Protein AF-A0A8T7LS39-F1 (afdb_monomer_lite)

Sequence (93 aa):
MKMTLWRRVLAVGAMVLGAVYLINPTAGVLELLPDALPFVGNLDEAGATALLIWGIRALRQSGSALPALPSRSGRPGDDPVAARRSYSGEQKP

Foldseek 3Di:
DQDDPVLLVQLVVLQVQLVCVLVPPVVCPPDPDPQPDPPRRDPVNVVSVVSNVVSVVSVVVNPPPPPDDPPPDDDPPPD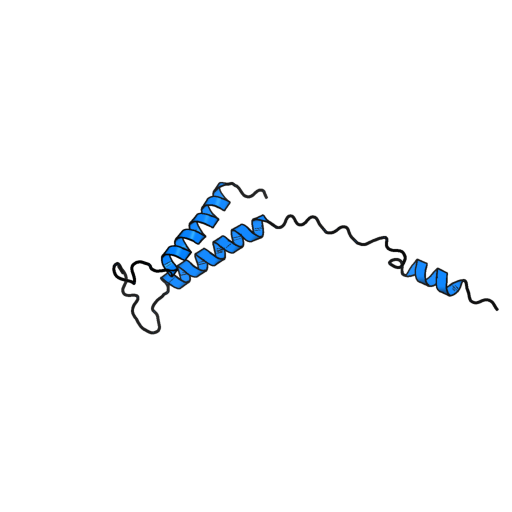PPNVVVVVVPPDDD

Secondary structure (DSSP, 8-state):
-PPPHHHHHHHHHHHHHHHHHHH-TTTTTT-SS----TTT--HHHHHHHHHHHHHHHHHHTTS---PPPPP---STTS-HHHHHHHHHSS---

Structure (mmCIF, N/CA/C/O backbone):
data_AF-A0A8T7LS39-F1
#
_entry.id   AF-A0A8T7LS39-F1
#
loop_
_atom_site.group_PDB
_atom_site.id
_atom_site.type_symbol
_atom_site.label_atom_id
_atom_site.label_alt_id
_atom_site.label_comp_id
_atom_site.label_asym_id
_atom_site.label_entity_id
_atom_site.label_seq_id
_atom_site.pdbx_PDB_ins_code
_atom_site.Cartn_x
_atom_site.Cartn_y
_atom_site.Cartn_z
_atom_site.occupancy
_atom_site.B_iso_or_equiv
_atom_site.auth_seq_id
_atom_site.auth_comp_id
_atom_site.auth_asym_id
_atom_site.auth_atom_id
_atom_site.pdbx_PDB_model_num
ATOM 1 N N . MET A 1 1 ? -16.640 5.467 14.825 1.00 55.28 1 MET A N 1
ATOM 2 C CA . MET A 1 1 ? -16.834 5.971 13.443 1.00 55.28 1 MET A CA 1
ATOM 3 C C . MET A 1 1 ? -17.107 4.794 12.511 1.00 55.28 1 MET A C 1
ATOM 5 O O . MET A 1 1 ? -16.223 3.961 12.352 1.00 55.28 1 MET A O 1
ATOM 9 N N . LYS A 1 2 ? -18.309 4.681 11.922 1.00 58.12 2 LYS A N 1
ATOM 10 C CA . LYS A 1 2 ? -18.575 3.688 10.861 1.00 58.12 2 LYS A CA 1
ATOM 11 C C . LYS A 1 2 ? -17.674 4.008 9.667 1.00 58.12 2 LYS A C 1
ATOM 13 O O . LYS A 1 2 ? -17.655 5.150 9.214 1.00 58.12 2 LYS A O 1
ATOM 18 N N . MET A 1 3 ? -16.928 3.031 9.157 1.00 57.72 3 MET A N 1
ATOM 19 C CA . MET A 1 3 ? -16.283 3.205 7.856 1.00 57.72 3 MET A CA 1
ATOM 20 C C . MET A 1 3 ? -17.355 3.337 6.791 1.00 57.72 3 MET A C 1
ATOM 22 O O . MET A 1 3 ? -18.166 2.429 6.620 1.00 57.72 3 MET A O 1
ATOM 26 N N . THR A 1 4 ? -17.358 4.464 6.088 1.00 80.44 4 THR A N 1
ATOM 27 C CA . THR A 1 4 ? -18.195 4.643 4.908 1.00 80.44 4 THR A CA 1
ATOM 28 C C . THR A 1 4 ? -17.742 3.649 3.837 1.00 80.44 4 THR A C 1
ATOM 30 O O . THR A 1 4 ? -16.548 3.365 3.711 1.00 80.44 4 THR A O 1
ATOM 33 N N . LEU A 1 5 ? -18.694 3.087 3.084 1.00 82.62 5 LEU A N 1
ATOM 34 C CA . LEU A 1 5 ? -18.438 2.130 1.998 1.00 82.62 5 LEU A CA 1
ATOM 35 C C . LEU A 1 5 ? -17.323 2.624 1.058 1.00 82.62 5 LEU A C 1
ATOM 37 O O . LEU A 1 5 ? -16.404 1.879 0.731 1.00 82.62 5 LEU A O 1
ATOM 41 N N . TRP A 1 6 ? -17.342 3.921 0.757 1.00 82.19 6 TRP A N 1
ATOM 42 C CA . TRP A 1 6 ? -16.322 4.644 0.002 1.00 82.19 6 TRP A CA 1
ATOM 43 C C . TRP A 1 6 ? -14.897 4.432 0.509 1.00 82.19 6 TRP A C 1
ATOM 45 O O . TRP A 1 6 ? -13.999 4.147 -0.274 1.00 82.19 6 TRP A O 1
ATOM 55 N N . ARG A 1 7 ? -14.672 4.495 1.824 1.00 81.44 7 ARG A N 1
ATOM 56 C CA . ARG A 1 7 ? -13.330 4.333 2.396 1.00 81.44 7 ARG A CA 1
ATOM 57 C C . ARG A 1 7 ? -12.804 2.903 2.246 1.00 81.44 7 ARG A C 1
ATOM 59 O O . ARG A 1 7 ? -11.599 2.712 2.127 1.00 81.44 7 ARG A O 1
ATOM 66 N N . ARG A 1 8 ? -13.692 1.902 2.228 1.00 81.25 8 ARG A N 1
ATOM 67 C CA . ARG A 1 8 ? -13.323 0.501 1.955 1.00 81.25 8 ARG A CA 1
ATOM 68 C C . ARG A 1 8 ? -12.969 0.301 0.489 1.00 81.25 8 ARG A C 1
ATOM 70 O O . ARG A 1 8 ? -11.947 -0.309 0.204 1.00 81.25 8 ARG A O 1
ATOM 77 N N . VAL A 1 9 ? -13.781 0.854 -0.411 1.00 89.12 9 VAL A N 1
ATOM 78 C CA . VAL A 1 9 ? -13.524 0.813 -1.856 1.00 89.12 9 VAL A CA 1
ATOM 79 C C . VAL A 1 9 ? -12.180 1.469 -2.177 1.00 89.12 9 VAL A C 1
ATOM 81 O O . VAL A 1 9 ? -11.374 0.870 -2.878 1.00 89.12 9 VAL A O 1
ATOM 84 N N . LEU A 1 10 ? -11.884 2.631 -1.584 1.00 89.62 10 LEU A N 1
ATOM 85 C CA . LEU A 1 10 ? -10.590 3.303 -1.743 1.00 89.62 10 LEU A CA 1
ATOM 86 C C . LEU A 1 10 ? -9.421 2.470 -1.201 1.00 89.62 10 LEU A C 1
ATOM 88 O O . LEU A 1 10 ? -8.390 2.380 -1.857 1.00 89.62 10 LEU A O 1
ATOM 92 N N . ALA A 1 11 ? -9.570 1.834 -0.035 1.00 86.31 11 ALA A N 1
ATOM 93 C CA . ALA A 1 11 ? -8.516 0.998 0.542 1.00 86.31 11 ALA A CA 1
ATOM 94 C C . ALA A 1 11 ? -8.217 -0.244 -0.315 1.00 86.31 11 ALA A C 1
ATOM 96 O O . ALA A 1 11 ? -7.053 -0.567 -0.544 1.00 86.31 11 ALA A O 1
ATOM 97 N N . VAL A 1 12 ? -9.257 -0.916 -0.816 1.00 88.81 12 VAL A N 1
ATOM 98 C CA . VAL A 1 12 ? -9.104 -2.072 -1.712 1.00 88.81 12 VAL A CA 1
ATOM 99 C C . VAL A 1 12 ? -8.515 -1.637 -3.053 1.00 88.81 12 VAL A C 1
ATOM 101 O O . VAL A 1 12 ? -7.575 -2.267 -3.526 1.00 88.81 12 VAL A O 1
ATOM 104 N N . GLY A 1 13 ? -8.998 -0.534 -3.630 1.00 90.00 13 GLY A N 1
ATOM 105 C CA . GLY A 1 13 ? -8.453 0.021 -4.871 1.00 90.00 13 GLY A CA 1
ATOM 106 C C . GLY A 1 13 ? -6.970 0.379 -4.753 1.00 90.00 13 GLY A C 1
ATOM 107 O O . GLY A 1 13 ? -6.183 0.009 -5.617 1.00 90.00 13 GLY A O 1
ATOM 108 N N . ALA A 1 14 ? -6.572 1.010 -3.646 1.00 87.25 14 ALA A N 1
ATOM 109 C CA . ALA A 1 14 ? -5.179 1.333 -3.342 1.00 87.25 14 ALA A CA 1
ATOM 110 C C . ALA A 1 14 ? -4.287 0.079 -3.244 1.00 87.25 14 ALA A C 1
ATOM 112 O O . ALA A 1 14 ? -3.179 0.070 -3.777 1.00 87.25 14 ALA A O 1
ATOM 113 N N . MET A 1 15 ? -4.776 -0.997 -2.615 1.00 88.56 15 MET A N 1
ATOM 114 C CA . MET A 1 15 ? -4.046 -2.269 -2.541 1.00 88.56 15 MET A CA 1
ATOM 115 C C . MET A 1 15 ? -3.908 -2.950 -3.903 1.00 88.56 15 MET A C 1
ATOM 117 O O . MET A 1 15 ? -2.833 -3.442 -4.222 1.00 88.56 15 MET A O 1
ATOM 121 N N . VAL A 1 16 ? -4.974 -2.987 -4.705 1.00 89.62 16 VAL A N 1
ATOM 122 C CA . VAL A 1 16 ? -4.930 -3.608 -6.038 1.00 89.62 16 VAL A CA 1
ATOM 123 C C . VAL A 1 16 ? -3.974 -2.843 -6.946 1.00 89.62 16 VAL A C 1
ATOM 125 O O . VAL A 1 16 ? -3.122 -3.458 -7.580 1.00 89.62 16 VAL A O 1
ATOM 128 N N . LEU A 1 17 ? -4.063 -1.512 -6.963 1.00 86.12 17 LEU A N 1
ATOM 129 C CA . LEU A 1 17 ? -3.198 -0.674 -7.789 1.00 86.12 17 LEU A CA 1
ATOM 130 C C . LEU A 1 17 ? -1.723 -0.823 -7.394 1.00 86.12 17 LEU A C 1
ATOM 132 O O . LEU A 1 17 ? -0.891 -1.076 -8.258 1.00 86.12 17 LEU A O 1
ATOM 136 N N . GLY A 1 18 ? -1.410 -0.737 -6.095 1.00 83.62 18 GLY A N 1
ATOM 137 C CA . GLY A 1 18 ? -0.043 -0.922 -5.603 1.00 83.62 18 GLY A CA 1
ATOM 138 C C . GLY A 1 18 ? 0.514 -2.319 -5.894 1.00 83.62 18 GLY A C 1
ATOM 139 O O . GLY A 1 18 ? 1.673 -2.444 -6.274 1.00 83.62 18 GLY A O 1
ATOM 140 N N . ALA A 1 19 ? -0.307 -3.370 -5.777 1.00 84.25 19 ALA A N 1
ATOM 141 C CA . ALA A 1 19 ? 0.110 -4.740 -6.075 1.00 84.25 19 ALA A CA 1
ATOM 142 C C . ALA A 1 19 ? 0.398 -4.943 -7.565 1.00 84.25 19 ALA A C 1
ATOM 144 O O . ALA A 1 19 ? 1.425 -5.515 -7.912 1.00 84.25 19 ALA A O 1
ATOM 145 N N . VAL A 1 20 ? -0.488 -4.465 -8.444 1.00 83.69 20 VAL A N 1
ATOM 146 C CA . VAL A 1 20 ? -0.298 -4.565 -9.899 1.00 83.69 20 VAL A CA 1
ATOM 147 C C . VAL A 1 20 ? 0.945 -3.790 -10.333 1.00 83.69 20 VAL A C 1
ATOM 149 O O . VAL A 1 20 ? 1.708 -4.296 -11.149 1.00 83.69 20 VAL A O 1
ATOM 152 N N . TYR A 1 21 ? 1.175 -2.611 -9.749 1.00 79.50 21 TYR A N 1
ATOM 153 C CA . TYR A 1 21 ? 2.365 -1.806 -10.015 1.00 79.50 21 TYR A CA 1
ATOM 154 C C . TYR A 1 21 ? 3.653 -2.529 -9.601 1.00 79.50 21 TYR A C 1
ATOM 156 O O . TYR A 1 21 ? 4.563 -2.666 -10.407 1.00 79.50 21 TYR A O 1
ATOM 164 N N . LEU A 1 22 ? 3.699 -3.075 -8.379 1.00 80.38 22 LEU A N 1
ATOM 165 C CA . LEU A 1 22 ? 4.861 -3.809 -7.858 1.00 80.38 22 LEU A CA 1
ATOM 166 C C . LEU A 1 22 ? 5.145 -5.120 -8.593 1.00 80.38 22 LEU A C 1
ATOM 168 O O . LEU A 1 22 ? 6.297 -5.527 -8.698 1.00 80.38 22 LEU A O 1
ATOM 172 N N . ILE A 1 23 ? 4.103 -5.799 -9.078 1.00 81.31 23 ILE A N 1
ATOM 173 C CA . ILE A 1 23 ? 4.266 -6.993 -9.915 1.00 81.31 23 ILE A CA 1
ATOM 174 C C . ILE A 1 23 ? 4.879 -6.616 -11.271 1.00 81.31 23 ILE A C 1
ATOM 176 O O . ILE A 1 23 ? 5.484 -7.480 -11.899 1.00 81.31 23 ILE A O 1
ATOM 180 N N . ASN A 1 24 ? 4.738 -5.351 -11.699 1.00 75.38 24 ASN A N 1
ATOM 181 C CA . ASN A 1 24 ? 5.248 -4.804 -12.957 1.00 75.38 24 ASN A CA 1
ATOM 182 C C . ASN A 1 24 ? 5.105 -5.816 -14.114 1.00 75.38 24 ASN A C 1
ATOM 184 O O . ASN A 1 24 ? 6.101 -6.258 -14.692 1.00 75.38 24 ASN A O 1
ATOM 188 N N . PRO A 1 25 ? 3.871 -6.245 -14.454 1.00 64.06 25 PRO A N 1
ATOM 189 C CA . PRO A 1 25 ? 3.645 -7.302 -15.446 1.00 64.06 25 PRO A CA 1
ATOM 190 C C . PRO A 1 25 ? 4.123 -6.911 -16.854 1.00 64.06 25 PRO A C 1
ATOM 192 O O . PRO A 1 25 ? 4.278 -7.765 -17.721 1.00 64.06 25 PRO A O 1
ATOM 195 N N . THR A 1 26 ? 4.350 -5.618 -17.081 1.00 68.38 26 THR A N 1
ATOM 196 C CA . THR A 1 26 ? 4.904 -5.039 -18.306 1.00 68.38 26 THR A CA 1
ATOM 197 C C . THR A 1 26 ? 6.435 -5.026 -18.343 1.00 68.38 26 THR A C 1
ATOM 199 O O . THR A 1 26 ? 6.986 -4.585 -19.347 1.00 68.38 26 THR A O 1
ATOM 202 N N . ALA A 1 27 ? 7.116 -5.500 -17.289 1.00 62.28 27 ALA A N 1
ATOM 203 C CA . ALA A 1 27 ? 8.574 -5.636 -17.175 1.00 62.28 27 ALA A CA 1
ATOM 204 C C . ALA A 1 27 ? 9.371 -4.384 -17.603 1.00 62.28 27 ALA A C 1
ATOM 206 O O . ALA A 1 27 ? 10.435 -4.504 -18.206 1.00 62.28 27 ALA A O 1
ATOM 207 N N . GLY A 1 28 ? 8.833 -3.189 -17.341 1.00 59.09 28 GLY A N 1
ATOM 208 C CA . GLY A 1 28 ? 9.484 -1.920 -17.693 1.00 59.09 28 GLY A CA 1
ATOM 209 C C . GLY A 1 28 ? 9.388 -1.482 -19.165 1.00 59.09 28 GLY A C 1
ATOM 210 O O . GLY A 1 28 ? 9.988 -0.489 -19.563 1.00 59.09 28 GLY A O 1
ATOM 211 N N . VAL A 1 29 ? 8.603 -2.166 -20.011 1.00 58.25 29 VAL A N 1
ATOM 212 C CA . VAL A 1 29 ? 8.502 -1.862 -21.461 1.00 58.25 29 VAL A CA 1
ATOM 213 C C . VAL A 1 29 ? 7.750 -0.547 -21.767 1.00 58.25 29 VAL A C 1
ATOM 215 O O . VAL A 1 29 ? 7.830 -0.033 -22.881 1.00 58.25 29 VAL A O 1
ATOM 218 N N . LEU A 1 30 ? 7.043 0.035 -20.790 1.00 58.16 30 LEU A N 1
ATOM 219 C CA . LEU A 1 30 ? 6.289 1.296 -20.915 1.00 58.16 30 LEU A CA 1
ATOM 220 C C . LEU A 1 30 ? 6.775 2.381 -19.933 1.00 58.16 30 LEU A C 1
ATOM 222 O O . LEU A 1 30 ? 5.976 3.185 -19.451 1.00 58.16 30 LEU A O 1
ATOM 226 N N . GLU A 1 31 ? 8.065 2.400 -19.596 1.00 62.38 31 GLU A N 1
ATOM 227 C CA . GLU A 1 31 ? 8.623 3.403 -18.683 1.00 62.38 31 GLU A CA 1
ATOM 228 C C . GLU A 1 31 ? 8.713 4.785 -19.360 1.00 62.38 31 GLU A C 1
ATOM 230 O O . GLU A 1 31 ? 9.500 5.017 -20.276 1.00 62.38 31 GLU A O 1
ATOM 235 N N . LEU A 1 32 ? 7.857 5.714 -18.916 1.00 59.16 32 LEU A N 1
ATOM 236 C CA . LEU A 1 32 ? 7.844 7.126 -19.329 1.00 59.16 32 LEU A CA 1
ATOM 237 C C . LEU A 1 32 ? 8.908 7.961 -18.578 1.00 59.16 32 LEU A C 1
ATOM 239 O O . LEU A 1 32 ? 9.190 9.094 -18.968 1.00 59.16 32 LEU A O 1
ATOM 243 N N . LEU A 1 33 ? 9.496 7.408 -17.511 1.00 62.78 33 LEU A N 1
ATOM 244 C CA . LEU A 1 33 ? 10.511 8.026 -16.655 1.00 62.78 33 LEU A CA 1
ATOM 245 C C . LEU A 1 33 ? 11.792 7.167 -16.654 1.00 62.78 33 LEU A C 1
ATOM 247 O O . LEU A 1 33 ? 11.687 5.944 -16.666 1.00 62.78 33 LEU A O 1
ATOM 251 N N . PRO A 1 34 ? 13.001 7.762 -16.647 1.00 57.19 34 PRO A N 1
ATOM 252 C CA . PRO A 1 34 ? 14.246 7.003 -16.666 1.00 57.19 34 PRO A CA 1
ATOM 253 C C . PRO A 1 34 ? 14.616 6.542 -15.243 1.00 57.19 34 PRO A C 1
ATOM 255 O O . PRO A 1 34 ? 15.529 7.093 -14.630 1.00 57.19 34 PRO A O 1
ATOM 258 N N . ASP A 1 35 ? 13.907 5.537 -14.721 1.00 61.28 35 ASP A N 1
ATOM 259 C CA . ASP A 1 35 ? 14.101 4.982 -13.367 1.00 61.28 35 ASP A CA 1
ATOM 260 C C . ASP A 1 35 ? 15.137 3.832 -13.304 1.00 61.28 35 ASP A C 1
ATOM 262 O O . ASP A 1 35 ? 15.453 3.331 -12.232 1.00 61.28 35 ASP A O 1
ATOM 266 N N . ALA A 1 36 ? 15.798 3.469 -14.411 1.00 60.28 36 ALA A N 1
ATOM 267 C CA . ALA A 1 36 ? 16.817 2.404 -14.462 1.00 60.28 36 ALA A CA 1
ATOM 268 C C . ALA A 1 36 ? 18.219 2.791 -13.921 1.00 60.28 36 ALA A C 1
ATOM 270 O O . ALA A 1 36 ? 19.218 2.144 -14.256 1.00 60.28 36 ALA A O 1
ATOM 271 N N . LEU A 1 37 ? 18.343 3.856 -13.115 1.00 57.00 37 LEU A N 1
ATOM 272 C CA . LEU A 1 37 ? 19.629 4.239 -12.525 1.00 57.00 37 LEU A CA 1
ATOM 273 C C . LEU A 1 37 ? 19.946 3.354 -11.310 1.00 57.00 37 LEU A C 1
ATOM 275 O O . LEU A 1 37 ? 19.253 3.443 -10.288 1.00 57.00 37 LEU A O 1
ATOM 279 N N . PRO A 1 38 ? 21.026 2.550 -11.354 1.00 46.81 38 PRO A N 1
ATOM 280 C CA . PRO A 1 38 ? 21.467 1.826 -10.173 1.00 46.81 38 PRO A CA 1
ATOM 281 C C . PRO A 1 38 ? 21.792 2.853 -9.077 1.00 46.81 38 PRO A C 1
ATOM 283 O O . PRO A 1 38 ? 22.470 3.838 -9.355 1.00 46.81 38 PRO A O 1
ATOM 286 N N . PHE A 1 39 ? 21.295 2.615 -7.857 1.00 54.69 39 PHE A N 1
ATOM 287 C CA . PHE A 1 39 ? 21.366 3.443 -6.631 1.00 54.69 39 PHE A CA 1
ATOM 288 C C . PHE A 1 39 ? 20.210 4.415 -6.327 1.00 54.69 39 PHE A C 1
ATOM 290 O O . PHE A 1 39 ? 20.035 4.723 -5.148 1.00 54.69 39 PHE A O 1
ATOM 297 N N . VAL A 1 40 ? 19.416 4.880 -7.300 1.00 61.47 40 VAL A N 1
ATOM 298 C CA . VAL A 1 40 ? 18.318 5.856 -7.050 1.00 61.47 40 VAL A CA 1
ATOM 299 C C . VAL A 1 40 ? 16.979 5.441 -7.682 1.00 61.47 40 VAL A C 1
ATOM 301 O O . VAL A 1 40 ? 15.938 5.946 -7.269 1.00 61.47 40 VAL A O 1
ATOM 304 N N . GLY A 1 41 ? 16.991 4.499 -8.628 1.00 56.81 41 GLY A N 1
ATOM 305 C CA . GLY A 1 41 ? 15.791 3.951 -9.261 1.00 56.81 41 GLY A CA 1
ATOM 306 C C . GLY A 1 41 ? 14.882 3.208 -8.285 1.00 56.81 41 GLY A C 1
ATOM 307 O O . GLY A 1 41 ? 15.393 2.422 -7.483 1.00 56.81 41 GLY A O 1
ATOM 308 N N . ASN A 1 42 ? 13.573 3.468 -8.379 1.00 71.62 42 ASN A N 1
ATOM 309 C CA . ASN A 1 42 ? 12.430 2.863 -7.668 1.00 71.62 42 ASN A CA 1
ATOM 310 C C . ASN A 1 42 ? 11.666 3.728 -6.646 1.00 71.62 42 ASN A C 1
ATOM 312 O O . ASN A 1 42 ? 11.104 3.233 -5.655 1.00 71.62 42 ASN A O 1
ATOM 316 N N . LEU A 1 43 ? 11.625 5.048 -6.847 1.00 76.75 43 LEU A N 1
ATOM 317 C CA . LEU A 1 43 ? 10.812 5.929 -5.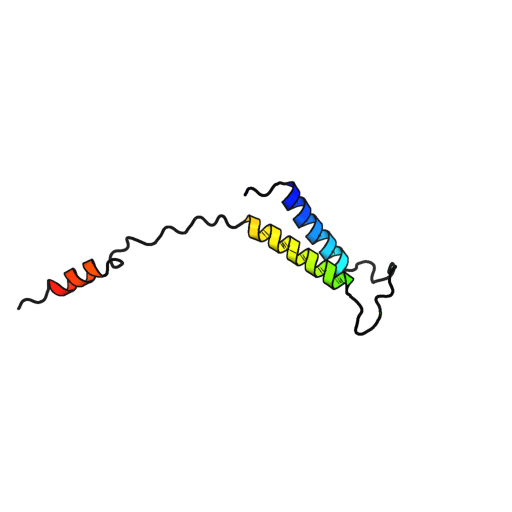996 1.00 76.75 43 LEU A CA 1
ATOM 318 C C . LEU A 1 43 ? 9.309 5.629 -6.132 1.00 76.75 43 LEU A C 1
ATOM 320 O O . LEU A 1 43 ? 8.539 5.716 -5.171 1.00 76.75 43 LEU A O 1
ATOM 324 N N . ASP A 1 44 ? 8.897 5.264 -7.328 1.00 74.50 44 ASP A N 1
ATOM 325 C CA . ASP A 1 44 ? 7.560 4.865 -7.716 1.00 74.50 44 ASP A CA 1
ATOM 326 C C . ASP A 1 44 ? 7.156 3.505 -7.123 1.00 74.50 44 ASP A C 1
ATOM 328 O O . ASP A 1 44 ? 6.058 3.405 -6.565 1.00 74.50 44 ASP A O 1
ATOM 332 N N . GLU A 1 45 ? 8.029 2.493 -7.075 1.00 81.69 45 GLU A N 1
ATOM 333 C CA . GLU A 1 45 ? 7.747 1.247 -6.342 1.00 81.69 45 GLU A CA 1
ATOM 334 C C . GLU A 1 45 ? 7.721 1.464 -4.830 1.00 81.69 45 GLU A C 1
ATOM 336 O O . GLU A 1 45 ? 6.917 0.836 -4.128 1.00 81.69 45 GLU A O 1
ATOM 341 N N . ALA A 1 46 ? 8.541 2.375 -4.295 1.00 84.31 46 ALA A N 1
ATOM 342 C CA . ALA A 1 46 ? 8.435 2.785 -2.895 1.00 84.31 46 ALA A CA 1
ATOM 343 C C . ALA A 1 46 ? 7.069 3.439 -2.617 1.00 84.31 46 ALA A C 1
ATOM 345 O O . ALA A 1 46 ? 6.421 3.129 -1.610 1.00 84.31 46 ALA A O 1
ATOM 346 N N . GLY A 1 47 ? 6.585 4.276 -3.539 1.00 85.12 47 GLY A N 1
ATOM 347 C CA . GLY A 1 47 ? 5.240 4.850 -3.511 1.00 85.12 47 GLY A CA 1
ATOM 348 C C . GLY A 1 47 ? 4.140 3.786 -3.567 1.00 85.12 47 GLY A C 1
ATOM 349 O O . GLY A 1 47 ? 3.231 3.790 -2.732 1.00 85.12 47 GLY A O 1
ATOM 350 N N . ALA A 1 48 ? 4.247 2.823 -4.483 1.00 86.31 48 ALA A N 1
ATOM 351 C CA . ALA A 1 48 ? 3.309 1.708 -4.610 1.00 86.31 48 ALA A CA 1
ATOM 352 C C . ALA A 1 48 ? 3.284 0.828 -3.349 1.00 86.31 48 ALA A C 1
ATOM 354 O O . ALA A 1 48 ? 2.214 0.443 -2.868 1.00 86.31 48 ALA A O 1
ATOM 355 N N . THR A 1 49 ? 4.448 0.582 -2.746 1.00 87.56 49 THR A N 1
ATOM 356 C CA . THR A 1 49 ? 4.582 -0.143 -1.475 1.00 87.56 49 THR A CA 1
ATOM 357 C C . THR A 1 49 ? 3.920 0.617 -0.328 1.00 87.56 49 THR A C 1
ATOM 359 O O . THR A 1 49 ? 3.159 0.036 0.453 1.00 87.56 49 THR A O 1
ATOM 362 N N . ALA A 1 50 ? 4.153 1.928 -0.230 1.00 90.19 50 ALA A N 1
ATOM 363 C CA . ALA A 1 50 ? 3.520 2.775 0.776 1.00 90.19 50 ALA A CA 1
ATOM 364 C C . ALA A 1 50 ? 1.989 2.774 0.633 1.00 90.19 50 ALA A C 1
ATOM 366 O O . ALA A 1 50 ? 1.272 2.662 1.634 1.00 90.19 50 ALA A O 1
ATOM 367 N N . LEU A 1 51 ? 1.488 2.819 -0.605 1.00 87.25 51 LEU A N 1
ATOM 368 C CA . LEU A 1 51 ? 0.064 2.751 -0.924 1.00 87.25 51 LEU A CA 1
ATOM 369 C C . LEU A 1 51 ? -0.555 1.410 -0.489 1.00 87.25 51 LEU A C 1
ATOM 371 O O . LEU A 1 51 ? -1.625 1.386 0.128 1.00 87.25 51 LEU A O 1
ATOM 375 N N . LEU A 1 52 ? 0.154 0.302 -0.723 1.00 88.69 52 LEU A N 1
ATOM 376 C CA . LEU A 1 52 ? -0.257 -1.037 -0.302 1.00 88.69 52 LEU A CA 1
ATOM 377 C C . LEU A 1 52 ? -0.360 -1.145 1.228 1.00 88.69 52 LEU A C 1
ATOM 379 O O . LEU A 1 52 ? -1.376 -1.588 1.772 1.00 88.69 52 LEU A O 1
ATOM 383 N N . ILE A 1 53 ? 0.676 -0.682 1.936 1.00 89.62 53 ILE A N 1
ATOM 384 C CA . ILE A 1 53 ? 0.730 -0.662 3.405 1.00 89.62 53 ILE A CA 1
ATOM 385 C C . ILE A 1 53 ? -0.403 0.196 3.976 1.00 89.62 53 ILE A C 1
ATOM 387 O O . ILE A 1 53 ? -1.034 -0.182 4.970 1.00 89.62 53 ILE A O 1
ATOM 391 N N . TRP A 1 54 ? -0.675 1.348 3.362 1.00 90.69 54 TRP A N 1
ATOM 392 C CA . TRP A 1 54 ? -1.765 2.227 3.770 1.00 90.69 54 TRP A CA 1
ATOM 393 C C . TRP A 1 54 ? -3.129 1.541 3.636 1.00 90.69 54 TRP A C 1
ATOM 395 O O . TRP A 1 54 ? -3.907 1.548 4.594 1.00 90.69 54 TRP A O 1
ATOM 405 N N . GLY A 1 55 ? -3.396 0.874 2.509 1.00 84.88 55 GLY A N 1
ATOM 406 C CA . GLY A 1 55 ? -4.644 0.139 2.290 1.00 84.88 55 GLY A CA 1
ATOM 407 C C . GLY A 1 55 ? -4.850 -0.992 3.305 1.00 84.88 55 GLY A C 1
ATOM 408 O O . GLY A 1 55 ? -5.915 -1.088 3.923 1.00 84.88 55 GLY A O 1
ATOM 409 N N . ILE A 1 56 ? -3.801 -1.772 3.592 1.00 86.38 56 ILE A N 1
ATOM 410 C CA . ILE A 1 56 ? -3.832 -2.820 4.628 1.00 86.38 56 ILE A CA 1
ATOM 411 C C . ILE A 1 56 ? -4.146 -2.216 6.003 1.00 86.38 56 ILE A C 1
ATOM 413 O O . ILE A 1 56 ? -4.988 -2.738 6.740 1.00 86.38 56 ILE A O 1
ATOM 417 N N . ARG A 1 57 ? -3.504 -1.100 6.373 1.00 86.31 57 ARG A N 1
ATOM 418 C CA . ARG A 1 57 ? -3.763 -0.416 7.653 1.00 86.31 57 ARG A CA 1
ATOM 419 C C . ARG A 1 57 ? -5.194 0.104 7.751 1.00 86.31 57 ARG A C 1
ATOM 421 O O . ARG A 1 57 ? -5.830 -0.091 8.789 1.00 86.31 57 ARG A O 1
ATOM 428 N N . ALA A 1 58 ? -5.711 0.703 6.682 1.00 83.31 58 ALA A N 1
ATOM 429 C CA . ALA A 1 58 ? -7.082 1.197 6.622 1.00 83.31 58 ALA A CA 1
ATOM 430 C C . ALA A 1 58 ? -8.105 0.066 6.834 1.00 83.31 58 ALA A C 1
ATOM 432 O O . ALA A 1 58 ? -9.086 0.251 7.559 1.00 83.31 58 ALA A O 1
ATOM 433 N N . LEU A 1 59 ? -7.849 -1.125 6.279 1.00 79.00 59 LEU A N 1
ATOM 434 C CA . LEU A 1 59 ? -8.678 -2.314 6.492 1.00 79.00 59 LEU A CA 1
ATOM 435 C C . LEU A 1 59 ? -8.525 -2.898 7.906 1.00 79.00 59 LEU A C 1
ATOM 437 O O . LEU A 1 59 ? -9.526 -3.227 8.536 1.00 79.00 59 LEU A O 1
ATOM 441 N N . ARG A 1 60 ? -7.316 -2.958 8.475 1.00 80.38 60 ARG A N 1
ATOM 442 C CA . ARG A 1 60 ? -7.103 -3.478 9.845 1.00 80.38 60 ARG A CA 1
ATOM 443 C C . ARG A 1 60 ? -7.780 -2.633 10.925 1.00 80.38 60 ARG A C 1
ATOM 445 O O . ARG A 1 60 ? -8.404 -3.181 11.829 1.00 80.38 60 ARG A O 1
ATOM 452 N N . GLN A 1 61 ? -7.726 -1.308 10.811 1.00 69.12 61 GLN A N 1
ATOM 453 C CA . GLN A 1 61 ? -8.423 -0.389 11.725 1.00 69.12 61 GLN A CA 1
ATOM 454 C C . GLN A 1 61 ? -9.956 -0.462 11.597 1.00 69.12 61 GLN A C 1
ATOM 456 O O . GLN A 1 61 ? -10.678 0.078 12.431 1.00 69.12 61 GLN A O 1
ATOM 461 N N . SER A 1 62 ? -10.470 -1.146 10.568 1.00 58.59 62 SER A N 1
ATOM 462 C CA . SER A 1 62 ? -11.904 -1.415 10.406 1.00 58.59 62 SER A CA 1
ATOM 463 C C . SER A 1 62 ? -12.429 -2.471 11.381 1.00 58.59 62 SER A C 1
ATOM 465 O O . SER A 1 62 ? -13.641 -2.560 11.564 1.00 58.59 62 SER A O 1
ATOM 467 N N . GLY A 1 63 ? -11.541 -3.299 11.948 1.00 58.69 63 GLY A N 1
ATOM 468 C CA . GLY A 1 63 ? -11.890 -4.480 12.741 1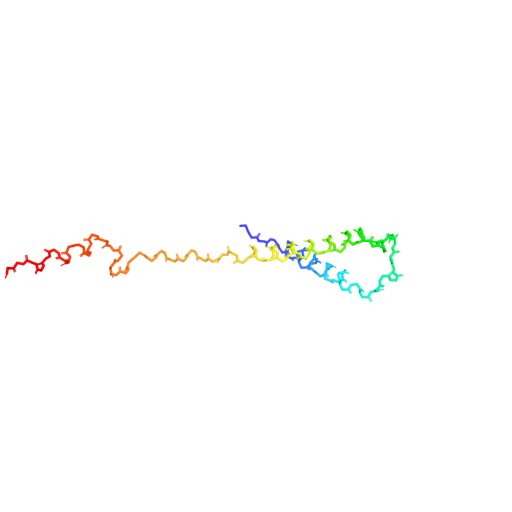.00 58.69 63 GLY A CA 1
ATOM 469 C C . GLY A 1 63 ? -11.765 -4.322 14.258 1.00 58.69 63 GLY A C 1
ATOM 470 O O . GLY A 1 63 ? -12.159 -5.229 14.983 1.00 58.69 63 GLY A O 1
ATOM 471 N N . SER A 1 64 ? -11.257 -3.201 14.781 1.00 54.94 64 SER A N 1
ATOM 472 C CA . SER A 1 64 ? -11.113 -3.013 16.232 1.00 54.94 64 SER A CA 1
ATOM 473 C C . SER A 1 64 ? -12.403 -2.489 16.870 1.00 54.94 64 SER A C 1
ATOM 475 O O . SER A 1 64 ? -12.458 -1.385 17.405 1.00 54.94 64 SER A O 1
ATOM 477 N N . ALA A 1 65 ? -13.442 -3.314 16.809 1.00 56.12 65 ALA A N 1
ATOM 478 C CA . ALA A 1 65 ? -14.435 -3.415 17.866 1.00 56.12 65 ALA A CA 1
ATOM 479 C C . ALA A 1 65 ? -14.263 -4.797 18.501 1.00 56.12 65 ALA A C 1
ATOM 481 O O . ALA A 1 65 ? -15.177 -5.612 18.482 1.00 56.12 65 ALA A O 1
ATOM 482 N N . LEU A 1 66 ? -13.062 -5.099 19.008 1.00 60.50 66 LEU A N 1
ATOM 483 C CA . LEU A 1 66 ? -12.985 -6.135 20.029 1.00 60.50 66 LEU A CA 1
ATOM 484 C C . LEU A 1 66 ? -13.762 -5.557 21.218 1.00 60.50 66 LEU A C 1
ATOM 486 O O . LEU A 1 66 ? -13.362 -4.495 21.708 1.00 60.50 66 LEU A O 1
ATOM 490 N N . PRO A 1 67 ? -14.898 -6.159 21.621 1.00 64.69 67 PRO A N 1
ATOM 491 C CA . PRO A 1 67 ? -15.563 -5.733 22.838 1.00 64.69 67 PRO A CA 1
ATOM 492 C C . PRO A 1 67 ? -14.513 -5.764 23.942 1.00 64.69 67 PRO A C 1
ATOM 494 O O . PRO A 1 67 ? -13.715 -6.704 23.996 1.00 64.69 67 PRO A O 1
ATOM 497 N N . ALA A 1 68 ? -14.464 -4.707 24.758 1.00 70.19 68 ALA A 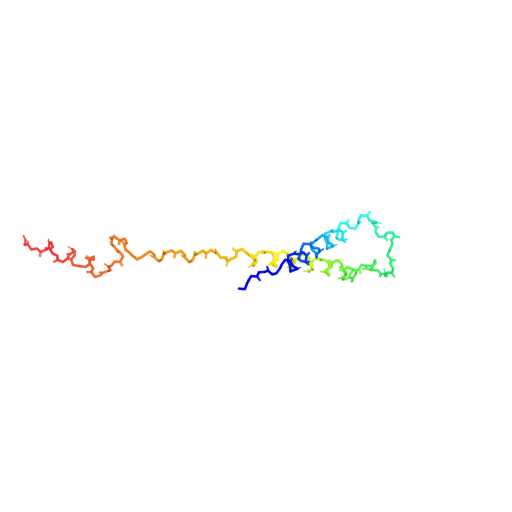N 1
ATOM 498 C CA . ALA A 1 68 ? -13.592 -4.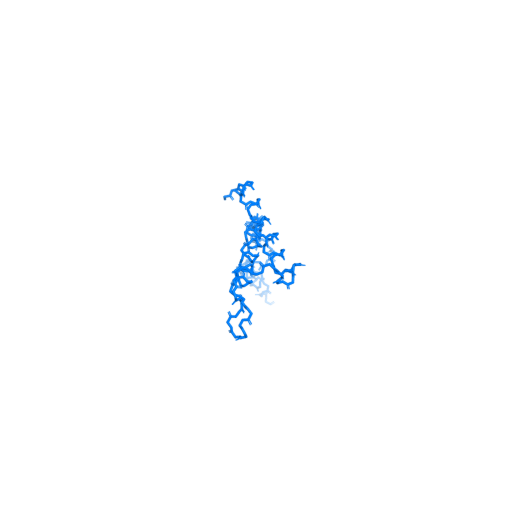685 25.921 1.00 70.19 68 ALA A CA 1
ATOM 499 C C . ALA A 1 68 ? -13.789 -6.018 26.646 1.00 70.19 68 ALA A C 1
ATOM 501 O O . ALA A 1 68 ? -14.922 -6.364 26.992 1.00 70.19 68 ALA A O 1
ATOM 502 N N . LEU A 1 69 ? -12.716 -6.808 26.755 1.00 73.69 69 LEU A N 1
ATOM 503 C CA . LEU A 1 69 ? -12.788 -8.079 27.457 1.00 73.69 69 LEU A CA 1
ATOM 504 C C . LEU A 1 69 ? -13.375 -7.771 28.836 1.00 73.69 69 LEU A C 1
ATOM 506 O O . LEU A 1 69 ? -12.901 -6.820 29.468 1.00 73.69 69 LEU A O 1
ATOM 510 N N . PRO A 1 70 ? -14.421 -8.489 29.279 1.00 70.25 70 PRO A N 1
ATOM 511 C CA . PRO A 1 70 ? -15.004 -8.233 30.583 1.00 70.25 70 PRO A CA 1
ATOM 512 C C . PRO A 1 70 ? -13.877 -8.277 31.609 1.00 70.25 70 PRO A C 1
ATOM 514 O O . PRO A 1 70 ? -13.120 -9.253 31.656 1.00 70.25 70 PRO A O 1
ATOM 517 N N . SER A 1 71 ? -13.727 -7.188 32.372 1.00 68.06 71 SER A N 1
ATOM 518 C CA . SER A 1 71 ? -12.768 -7.132 33.467 1.00 68.06 71 SER A CA 1
ATOM 519 C C . SER A 1 71 ? -12.968 -8.381 34.309 1.00 68.06 71 SER A C 1
ATOM 521 O O . SER A 1 71 ? -14.068 -8.663 34.783 1.00 68.06 71 SER A O 1
ATOM 523 N N . ARG A 1 72 ? -11.902 -9.169 34.434 1.00 69.44 72 ARG A N 1
ATOM 524 C CA . ARG A 1 72 ? -11.824 -10.343 35.300 1.00 69.44 72 ARG A CA 1
ATOM 525 C C . ARG A 1 72 ? -11.833 -9.853 36.750 1.00 69.44 72 ARG A C 1
ATOM 527 O O . ARG A 1 72 ? -10.803 -9.848 37.399 1.00 69.44 72 ARG A O 1
ATOM 534 N N . SER A 1 73 ? -12.969 -9.352 37.217 1.00 67.00 73 SER A N 1
ATOM 535 C CA . SER A 1 73 ? -13.207 -8.974 38.605 1.00 67.00 73 SER A CA 1
ATOM 536 C C . SER A 1 73 ? -14.311 -9.881 39.121 1.00 67.00 73 SER A C 1
ATOM 538 O O . SER A 1 73 ? -15.481 -9.678 38.796 1.00 67.00 73 SER A O 1
ATOM 540 N N . GLY A 1 74 ? -13.923 -10.933 39.841 1.00 66.31 74 GLY A N 1
ATOM 541 C CA . GLY A 1 74 ? -14.879 -11.853 40.455 1.00 66.31 74 GLY A CA 1
ATOM 542 C C . GLY A 1 74 ? -14.427 -13.306 40.545 1.00 66.31 74 GLY A C 1
ATOM 543 O O . GLY A 1 74 ? -15.253 -14.158 40.868 1.00 66.31 74 GLY A O 1
ATOM 544 N N . ARG A 1 75 ? -13.159 -13.646 40.261 1.00 72.25 75 ARG A N 1
ATOM 545 C CA . ARG A 1 75 ? -12.670 -14.975 40.639 1.00 72.25 75 ARG A CA 1
ATOM 546 C C . ARG A 1 75 ? -12.422 -14.995 42.150 1.00 72.25 75 ARG A C 1
ATOM 548 O O . ARG A 1 75 ? -11.805 -14.065 42.670 1.00 72.25 75 ARG A O 1
ATOM 555 N N . PRO A 1 76 ? -12.859 -16.051 42.857 1.00 62.81 76 PRO A N 1
ATOM 556 C CA . PRO A 1 76 ? -12.473 -16.267 44.245 1.00 62.81 76 PRO A CA 1
ATOM 557 C C . PRO A 1 76 ? -10.939 -16.258 44.336 1.00 62.81 76 PRO A C 1
ATOM 559 O O . PRO A 1 76 ? -10.287 -17.131 43.768 1.00 62.81 76 PRO A O 1
ATOM 562 N N . GLY A 1 77 ? -10.373 -15.224 44.965 1.00 67.94 77 GLY A N 1
ATOM 563 C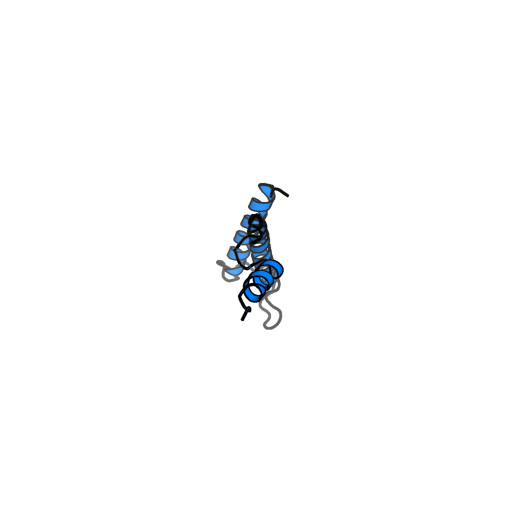 CA . GLY A 1 77 ? -8.925 -14.985 45.040 1.00 67.94 77 GLY A CA 1
ATOM 564 C C . GLY A 1 77 ? -8.443 -13.647 44.463 1.00 67.94 77 GLY A C 1
ATOM 565 O O . GLY A 1 77 ? -7.332 -13.237 44.788 1.00 67.94 77 GLY A O 1
ATOM 566 N N . ASP A 1 78 ? -9.267 -12.939 43.681 1.00 72.69 78 ASP A N 1
ATOM 567 C CA . ASP A 1 78 ? -8.927 -11.605 43.151 1.00 72.69 78 ASP A CA 1
ATOM 568 C C . ASP A 1 78 ? -8.980 -10.511 44.242 1.00 72.69 78 ASP A C 1
ATOM 570 O O . ASP A 1 78 ? -8.390 -9.444 44.082 1.00 72.69 78 ASP A O 1
ATOM 574 N N . ASP A 1 79 ? -9.641 -10.794 45.372 1.00 74.69 79 ASP A N 1
ATOM 575 C CA . ASP A 1 79 ? -9.730 -9.912 46.536 1.00 74.69 79 ASP A CA 1
ATOM 576 C C . ASP A 1 79 ? -8.593 -10.211 47.536 1.00 74.69 79 ASP A C 1
ATOM 578 O O . ASP A 1 79 ? -8.712 -11.128 48.363 1.00 74.69 79 ASP A O 1
ATOM 582 N N . PRO A 1 80 ? -7.501 -9.419 47.563 1.00 67.38 80 PRO A N 1
ATOM 583 C CA . PRO A 1 80 ? -6.385 -9.641 48.489 1.00 67.38 80 PRO A CA 1
ATOM 584 C C . PRO A 1 80 ? -6.802 -9.507 49.965 1.00 67.38 80 PRO A C 1
ATOM 586 O O . PRO A 1 80 ? -6.138 -10.035 50.858 1.00 67.38 80 PRO A O 1
ATOM 589 N N . VAL A 1 81 ? -7.922 -8.827 50.234 1.00 67.19 81 VAL A N 1
ATOM 590 C CA . VAL A 1 81 ? -8.505 -8.671 51.574 1.00 67.19 81 VAL A CA 1
ATOM 591 C C . VAL A 1 81 ? -9.244 -9.940 52.019 1.00 67.19 81 VAL A C 1
ATOM 593 O O . VAL A 1 81 ? -9.138 -10.329 53.184 1.00 67.19 81 VAL A O 1
ATOM 596 N N . ALA A 1 82 ? -9.941 -10.623 51.103 1.00 65.44 82 ALA A N 1
ATOM 597 C CA . ALA A 1 82 ? -10.631 -11.883 51.391 1.00 65.44 82 ALA A CA 1
ATOM 598 C C . ALA A 1 82 ? -9.632 -13.030 51.623 1.00 65.44 82 ALA A C 1
ATOM 600 O O . ALA A 1 82 ? -9.803 -13.831 52.547 1.00 65.44 82 ALA A O 1
ATOM 601 N N . ALA A 1 83 ? -8.536 -13.048 50.855 1.00 65.88 83 ALA A N 1
ATOM 602 C CA . ALA A 1 83 ? -7.437 -13.991 51.052 1.00 65.88 83 ALA A CA 1
ATOM 603 C C . ALA A 1 83 ? -6.801 -13.840 52.448 1.00 65.88 83 ALA A C 1
ATOM 605 O O . ALA A 1 83 ? -6.622 -14.827 53.157 1.00 65.88 83 ALA A O 1
ATOM 606 N N . ARG A 1 84 ? -6.541 -12.604 52.905 1.00 64.94 84 ARG A N 1
ATOM 607 C CA . ARG A 1 84 ? -5.972 -12.351 54.244 1.00 64.94 84 ARG A CA 1
ATOM 608 C C . ARG A 1 84 ? -6.889 -12.767 55.394 1.00 64.94 84 ARG A C 1
ATOM 610 O O . ARG A 1 84 ? -6.385 -13.250 56.404 1.00 64.94 84 ARG A O 1
ATOM 617 N N . ARG A 1 85 ? -8.212 -12.606 55.263 1.00 65.88 85 ARG A N 1
ATOM 618 C CA . ARG A 1 85 ? -9.160 -13.071 56.294 1.00 65.88 85 ARG A CA 1
ATOM 619 C C . ARG A 1 85 ? -9.167 -14.590 56.433 1.00 65.88 85 ARG A C 1
ATOM 621 O O . ARG A 1 85 ? -9.267 -15.073 57.554 1.00 65.88 85 ARG A O 1
ATOM 628 N N . SER A 1 86 ? -9.008 -15.312 55.325 1.00 64.56 86 SER A N 1
ATOM 629 C CA . SER A 1 86 ? -8.999 -16.779 55.332 1.00 64.56 86 SER A CA 1
ATOM 630 C C . SER A 1 86 ? -7.757 -17.332 56.043 1.00 64.56 86 SER A C 1
ATOM 632 O O . SER A 1 86 ? -7.885 -18.181 56.911 1.00 64.56 86 SER A O 1
ATOM 634 N N . TYR A 1 87 ? -6.570 -16.764 55.798 1.00 62.81 87 TYR A N 1
ATOM 635 C CA . TYR A 1 87 ? -5.345 -17.181 56.504 1.00 62.81 87 TYR A CA 1
ATOM 636 C C . TYR A 1 87 ? -5.273 -16.738 57.975 1.00 62.81 87 TYR A C 1
ATOM 638 O O . TYR A 1 87 ? -4.527 -17.323 58.754 1.00 62.81 87 TYR A O 1
ATOM 646 N N . SER A 1 88 ? -6.029 -15.711 58.372 1.00 66.19 88 SER A N 1
ATOM 647 C CA . SER A 1 88 ? -6.022 -15.197 59.748 1.00 66.19 88 SER A CA 1
ATOM 648 C C . SER A 1 88 ? -7.024 -15.899 60.677 1.00 66.19 88 SER A C 1
ATOM 650 O O . SER A 1 88 ? -6.979 -15.656 61.881 1.00 66.19 88 SER A O 1
ATOM 652 N N . GLY A 1 89 ? -7.936 -16.723 60.145 1.00 60.34 89 GLY A N 1
ATOM 653 C CA . GLY A 1 89 ? -8.971 -17.415 60.925 1.00 60.34 89 GLY A CA 1
ATOM 654 C C . GLY A 1 89 ? -8.558 -18.777 61.490 1.00 60.34 89 GLY A C 1
ATOM 655 O O . GLY A 1 89 ? -9.225 -19.278 62.389 1.00 60.34 89 GLY A O 1
ATOM 656 N N . GLU A 1 90 ? -7.463 -19.361 60.999 1.00 60.38 90 GLU A N 1
ATOM 657 C CA . GLU A 1 90 ? -7.083 -20.753 61.294 1.00 60.38 90 GLU A CA 1
ATOM 658 C C . GLU A 1 90 ? -5.894 -20.904 62.253 1.00 60.38 90 GLU A C 1
ATOM 660 O O . GLU A 1 90 ? -5.416 -22.009 62.485 1.00 60.38 90 GLU A O 1
ATOM 665 N N . GLN A 1 91 ? -5.433 -19.813 62.868 1.00 61.03 91 GLN A N 1
ATOM 666 C CA . GLN A 1 91 ? -4.429 -19.877 63.931 1.00 61.03 91 GLN A CA 1
ATOM 667 C C . GLN A 1 91 ? -5.055 -19.586 65.290 1.00 61.03 91 GLN A C 1
ATOM 669 O O . GLN A 1 91 ? -4.980 -18.469 65.804 1.00 61.03 91 GLN A O 1
ATOM 674 N N . LYS A 1 92 ? -5.666 -20.613 65.885 1.00 45.75 92 LYS A N 1
ATOM 675 C CA . LYS A 1 92 ? -5.850 -20.688 67.337 1.00 45.75 92 LYS A CA 1
ATOM 676 C C . LYS A 1 92 ? -6.146 -22.123 67.790 1.00 45.75 92 LYS A C 1
ATOM 678 O O . LYS A 1 92 ? -7.094 -22.710 67.276 1.00 45.75 92 LYS A O 1
ATOM 683 N N . PRO A 1 93 ? -5.589 -22.532 68.934 1.00 59.81 93 PRO A N 1
ATOM 684 C CA . PRO A 1 93 ? -4.177 -22.691 69.276 1.00 59.81 93 PRO A CA 1
ATOM 685 C C . PRO A 1 93 ? -3.684 -24.138 69.079 1.00 59.81 93 PRO A C 1
ATOM 687 O O . PRO A 1 93 ? -4.523 -25.066 69.090 1.00 59.81 93 PRO A O 1
#

Radius of gyration: 28.35 Å; chains: 1; bounding box: 40×31×91 Å

pLDDT: mean 71.86, std 11.99, range [45.75, 90.69]